Protein AF-A0A1R2B8B3-F1 (afdb_monomer)

Nearest PDB structures (foldseek):
  6z1p-assembly1_BD  TM=8.793E-01  e=4.538E-07  Tetrahymena thermophila SB210
  7pub-assembly1_Cp  TM=8.153E-01  e=3.264E-01  Trypanosoma brucei brucei
  7aor-assembly1_w  TM=7.313E-01  e=3.664E-01  Trypanosoma cruzi strain CL Brener
  3k1r-assembly1_B  TM=6.930E-01  e=3.711E+00  Homo sapiens
  5f3x-assembly2_D  TM=6.582E-01  e=8.344E+00  Mus musculus

InterPro domains:
  IPR019083 Small ribosomal subunit protein mS41, SAM domain [PF09597] (42-98)
  IPR019083 Small ribosomal subunit protein mS41, SAM domain [SM01238] (43-98)
  IPR039603 Small ribosomal subunit protein mS41 [PTHR28235] (20-105)

Radius of gyration: 16.4 Å; Cα contacts (8 Å, |Δi|>4): 116; chains: 1; bounding box: 56×43×30 Å

Secondary structure (DSSP, 8-state):
-----------PPPSSPPP-GGGSPPPSS--GGGPPPPTT--HHHHHHHH-SS-GGGGGG-S-HHHHHH--HHHHHHTT--HHHHHHHHHHHHHHHTTSS-HHHHHH---PPPTTTT-

Organism: NCBI:txid5963

Mean predicted aligned error: 6.58 Å

Solvent-accessible surface area (backbone atoms only — not comparable to full-atom values): 7238 Å² total; per-residue (Å²): 133,86,79,76,70,75,78,70,80,78,73,78,72,65,66,24,67,64,79,71,63,87,87,46,82,53,48,94,72,48,55,42,91,74,62,71,66,62,88,92,57,44,28,47,59,50,28,41,51,47,31,37,71,34,42,88,54,20,89,81,44,95,39,42,50,55,62,68,70,53,49,79,63,57,44,45,75,72,67,49,56,74,69,46,51,55,49,54,57,50,51,48,50,29,39,19,59,14,44,41,54,69,74,59,41,66,71,46,74,75,68,74,51,75,74,76,84,110

Structure (mmCIF, N/CA/C/O backbone):
data_AF-A0A1R2B8B3-F1
#
_entry.id   AF-A0A1R2B8B3-F1
#
loop_
_atom_site.group_PDB
_atom_site.id
_atom_site.type_symbol
_atom_site.label_atom_id
_atom_site.label_alt_id
_atom_site.label_comp_id
_atom_site.label_asym_id
_atom_site.label_entity_id
_atom_site.label_seq_id
_atom_site.pdbx_PDB_ins_code
_atom_site.Cartn_x
_atom_site.Cartn_y
_atom_site.Cartn_z
_atom_site.occupanc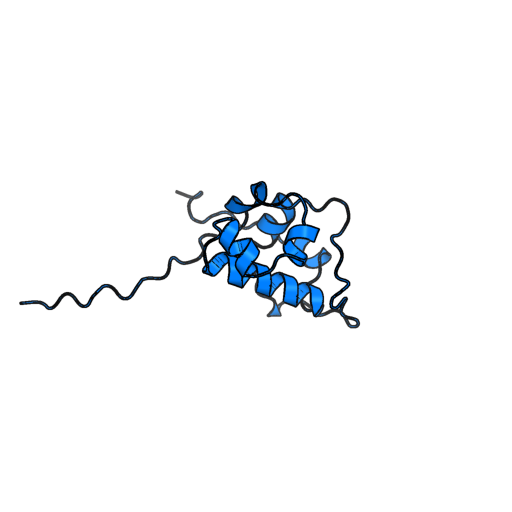y
_atom_site.B_iso_or_equiv
_atom_site.auth_seq_id
_atom_site.auth_comp_id
_atom_site.auth_asym_id
_atom_site.auth_atom_id
_atom_site.pdbx_PDB_model_num
ATOM 1 N N . MET A 1 1 ? -41.916 22.661 -14.189 1.00 47.53 1 MET A N 1
ATOM 2 C CA . MET A 1 1 ? -41.021 22.408 -13.037 1.00 47.53 1 MET A CA 1
ATOM 3 C C . MET A 1 1 ? -40.001 21.359 -13.448 1.00 47.53 1 MET A C 1
ATOM 5 O O . MET A 1 1 ? -40.367 20.203 -13.599 1.00 47.53 1 MET A O 1
ATOM 9 N N . LEU A 1 2 ? -38.753 21.749 -13.714 1.00 48.34 2 LEU A N 1
ATOM 10 C CA . LEU A 1 2 ? -37.688 20.792 -14.023 1.00 48.34 2 LEU A CA 1
ATOM 11 C C . LEU A 1 2 ? -37.278 20.097 -12.721 1.00 48.34 2 LEU A C 1
ATOM 13 O O . LEU A 1 2 ? -36.658 20.710 -11.853 1.00 48.34 2 LEU A O 1
ATOM 17 N N . SER A 1 3 ? -37.657 18.829 -12.576 1.00 52.47 3 SER A N 1
ATOM 18 C CA . SER A 1 3 ? -37.175 17.955 -11.514 1.00 52.47 3 SER A CA 1
ATOM 19 C C . SER A 1 3 ? -35.649 17.884 -11.593 1.00 52.47 3 SER A C 1
ATOM 21 O O . SER A 1 3 ? -35.091 17.243 -12.487 1.00 52.47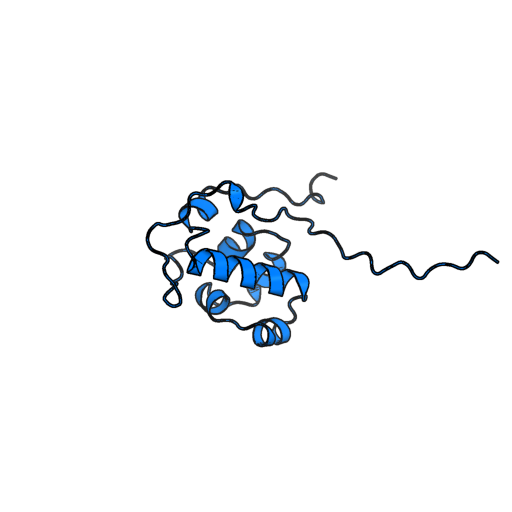 3 SER A O 1
ATOM 23 N N . ARG A 1 4 ? -34.958 18.561 -10.670 1.00 59.88 4 ARG A N 1
ATOM 24 C CA . ARG A 1 4 ? -33.524 18.365 -10.453 1.00 59.88 4 ARG A CA 1
ATOM 25 C C . ARG A 1 4 ? -33.356 16.939 -9.939 1.00 59.88 4 ARG A C 1
ATOM 27 O O . ARG A 1 4 ? -33.517 16.694 -8.747 1.00 59.88 4 ARG A O 1
ATOM 34 N N . PHE A 1 5 ? -33.090 15.990 -10.837 1.00 61.31 5 PHE A N 1
ATOM 35 C CA . PHE A 1 5 ? -32.596 14.676 -10.440 1.00 61.31 5 PHE A CA 1
ATOM 36 C C . PHE A 1 5 ? -31.447 14.913 -9.451 1.00 61.31 5 PHE A C 1
ATOM 38 O O . PHE A 1 5 ? -30.556 15.706 -9.778 1.00 61.31 5 PHE A O 1
ATOM 45 N N . PRO A 1 6 ? -31.465 14.315 -8.243 1.00 60.47 6 PRO A N 1
ATOM 46 C CA . PRO A 1 6 ? -30.379 14.509 -7.297 1.00 60.47 6 PRO A CA 1
ATOM 47 C C . PRO A 1 6 ? -29.104 14.109 -8.027 1.00 60.47 6 PRO A C 1
ATOM 49 O O . PRO A 1 6 ? -29.043 13.002 -8.569 1.00 60.47 6 PRO A O 1
ATOM 52 N N . LEU A 1 7 ? -28.143 15.037 -8.120 1.00 59.56 7 LEU A N 1
ATOM 53 C CA . LEU A 1 7 ? -26.831 14.802 -8.715 1.00 59.56 7 LEU A CA 1
ATOM 54 C C . LEU A 1 7 ? -26.325 13.477 -8.148 1.00 59.56 7 LEU A C 1
ATOM 56 O O . LEU A 1 7 ? -25.946 13.407 -6.980 1.00 59.56 7 LEU A O 1
ATOM 60 N N . ARG A 1 8 ? -26.421 12.402 -8.943 1.00 54.62 8 ARG A N 1
ATOM 61 C CA . ARG A 1 8 ? -25.967 11.067 -8.553 1.00 54.62 8 ARG A CA 1
ATOM 62 C C . ARG A 1 8 ? -24.543 11.255 -8.071 1.00 54.62 8 ARG A C 1
ATOM 64 O O . ARG A 1 8 ? -23.729 11.619 -8.909 1.00 54.62 8 ARG A O 1
ATOM 71 N N . PHE A 1 9 ? -24.290 11.057 -6.771 1.00 61.53 9 PHE A N 1
ATOM 72 C CA . PHE A 1 9 ? -22.995 11.227 -6.099 1.00 61.53 9 PHE A CA 1
ATOM 73 C C . PHE A 1 9 ? -21.835 11.032 -7.080 1.00 61.53 9 PHE A C 1
ATOM 75 O O . PHE A 1 9 ? -21.424 9.896 -7.352 1.00 61.53 9 PHE A O 1
ATOM 82 N N . ILE A 1 10 ? -21.356 12.132 -7.668 1.00 67.50 10 ILE A N 1
ATOM 83 C CA . ILE A 1 10 ? -20.251 12.089 -8.616 1.00 67.50 10 ILE A CA 1
ATOM 84 C C . ILE A 1 10 ? -19.055 11.734 -7.751 1.00 67.50 10 ILE A C 1
ATOM 86 O O . ILE A 1 10 ? -18.592 12.535 -6.952 1.00 67.50 10 ILE A O 1
ATOM 90 N N . ARG A 1 11 ? -18.624 10.474 -7.812 1.00 65.50 11 ARG A N 1
ATOM 91 C CA . ARG A 1 11 ? -17.480 10.023 -7.024 1.00 65.50 11 ARG A CA 1
ATOM 92 C C . ARG A 1 11 ? -16.239 10.707 -7.574 1.00 65.50 11 ARG A C 1
ATOM 94 O O . ARG A 1 11 ? -15.832 10.368 -8.689 1.00 65.50 11 ARG A O 1
ATOM 101 N N . ASP A 1 12 ? -15.621 11.565 -6.770 1.00 72.94 12 ASP A N 1
ATOM 102 C CA . ASP A 1 12 ? -14.387 12.269 -7.121 1.00 72.94 12 ASP A CA 1
ATOM 103 C C . ASP A 1 12 ? -13.376 11.308 -7.718 1.00 72.94 12 ASP A C 1
ATOM 105 O O . ASP A 1 12 ? -13.020 10.292 -7.110 1.00 72.94 12 ASP A O 1
ATOM 109 N N . LYS A 1 13 ? -12.991 11.563 -8.970 1.00 80.81 13 LYS A N 1
ATOM 110 C CA . LYS A 1 13 ? -11.975 10.766 -9.654 1.00 80.81 13 LYS A CA 1
ATOM 111 C C . LYS A 1 13 ? -10.653 10.942 -8.907 1.00 80.81 13 LYS A C 1
ATOM 113 O O . LYS A 1 13 ? -10.422 11.980 -8.306 1.00 80.81 13 LYS A O 1
ATOM 1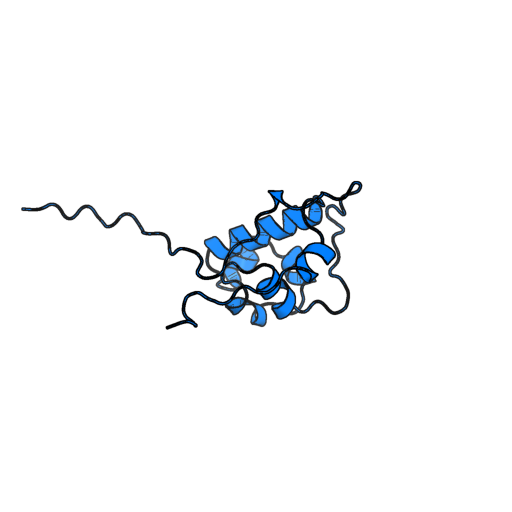18 N N . PHE A 1 14 ? -9.806 9.914 -8.961 1.00 86.06 14 PHE A N 1
ATOM 119 C CA . PHE A 1 14 ? -8.451 10.081 -8.444 1.00 86.06 14 PHE A CA 1
ATOM 120 C C . PHE A 1 14 ? -7.743 11.140 -9.286 1.00 86.06 14 PHE A C 1
ATOM 122 O O . PHE A 1 14 ? -7.863 11.089 -10.519 1.00 86.06 14 PHE A O 1
ATOM 129 N N . LYS A 1 15 ? -7.058 12.073 -8.630 1.00 86.75 15 LYS A N 1
ATOM 130 C CA . LYS A 1 15 ? -6.259 13.099 -9.304 1.00 86.75 15 LYS A CA 1
ATOM 131 C C . LYS A 1 15 ? -4.988 12.462 -9.850 1.00 86.75 15 LYS A C 1
ATOM 133 O O . LYS A 1 15 ? -4.676 12.605 -11.032 1.00 86.75 15 LYS A O 1
ATOM 138 N N . GLU A 1 16 ? -4.336 11.657 -9.019 1.00 87.50 16 GLU A N 1
ATOM 139 C CA . GLU A 1 16 ? -3.179 10.851 -9.377 1.00 87.50 16 GLU A CA 1
ATOM 140 C C . GLU A 1 16 ? -3.578 9.573 -10.136 1.00 87.50 16 GLU A C 1
ATOM 142 O O . GLU A 1 16 ? -4.602 8.929 -9.848 1.00 87.50 16 GLU A O 1
ATOM 147 N N . PRO A 1 17 ? -2.755 9.120 -11.098 1.00 88.06 17 PRO A N 1
ATOM 148 C CA . PRO A 1 17 ? -3.019 7.871 -11.785 1.00 88.06 17 PRO A CA 1
ATOM 149 C C . PRO A 1 17 ? -2.830 6.673 -10.855 1.00 88.06 17 PRO A C 1
ATOM 151 O O . PRO A 1 17 ? -1.892 6.582 -10.060 1.00 88.06 17 PRO A O 1
ATOM 154 N N . ARG A 1 18 ? -3.705 5.684 -11.031 1.00 89.38 18 ARG A N 1
ATOM 155 C CA . ARG A 1 18 ? -3.594 4.380 -10.374 1.00 89.38 18 ARG A CA 1
ATOM 156 C C . ARG A 1 18 ? -2.657 3.452 -11.131 1.00 89.38 18 ARG A C 1
ATOM 158 O O . ARG A 1 18 ? -2.567 3.513 -12.357 1.00 89.38 18 ARG A O 1
ATOM 165 N N . ILE A 1 19 ? -2.093 2.501 -10.399 1.00 89.12 19 ILE A N 1
ATOM 166 C CA . ILE A 1 19 ? -1.377 1.367 -10.969 1.00 89.12 19 ILE A CA 1
ATOM 167 C C . ILE A 1 19 ? -2.320 0.542 -11.853 1.00 89.12 19 ILE A C 1
ATOM 169 O O . ILE A 1 19 ? -3.444 0.202 -11.460 1.00 89.12 19 ILE A O 1
ATOM 173 N N . ARG A 1 20 ? -1.828 0.201 -13.046 1.00 85.75 20 ARG A N 1
ATOM 174 C CA . ARG A 1 20 ? -2.427 -0.778 -13.955 1.00 85.75 20 ARG A CA 1
ATOM 175 C C . ARG A 1 20 ? -1.548 -2.021 -13.939 1.00 85.75 20 ARG A C 1
ATOM 177 O O . ARG A 1 20 ? -0.456 -2.004 -14.489 1.00 85.75 20 ARG A O 1
ATOM 184 N N . THR A 1 21 ? -2.013 -3.082 -13.290 1.00 82.88 21 THR A N 1
ATOM 185 C CA . THR A 1 21 ? -1.191 -4.276 -13.040 1.00 82.88 21 THR A CA 1
ATOM 186 C C . THR A 1 21 ? -0.992 -5.183 -14.248 1.00 82.88 21 THR A C 1
ATOM 188 O O . THR A 1 21 ? -0.129 -6.044 -14.207 1.00 82.88 21 THR A O 1
ATOM 191 N N . PHE A 1 22 ? -1.749 -4.986 -15.329 1.00 78.94 22 PHE A N 1
ATOM 192 C CA . PHE A 1 22 ? -1.674 -5.826 -16.530 1.00 78.94 22 PHE A CA 1
ATOM 193 C C . PHE A 1 22 ? -0.290 -5.825 -17.204 1.00 78.94 22 PHE A C 1
ATOM 195 O O . PHE A 1 22 ? 0.065 -6.781 -17.877 1.00 78.94 22 PHE A O 1
ATOM 202 N N . LEU A 1 23 ? 0.493 -4.760 -17.020 1.00 77.00 23 LEU A N 1
ATOM 203 C CA . LEU A 1 23 ? 1.808 -4.597 -17.646 1.00 77.00 23 LEU A CA 1
ATOM 204 C C . LEU A 1 23 ? 2.938 -5.338 -16.915 1.00 77.00 23 LEU A C 1
ATOM 206 O O . LEU A 1 23 ? 4.088 -5.263 -17.337 1.00 77.00 23 LEU A O 1
ATOM 210 N N . TYR A 1 24 ? 2.637 -5.998 -15.799 1.00 83.25 24 TYR A N 1
ATOM 211 C CA . TYR A 1 24 ? 3.639 -6.564 -14.910 1.00 83.25 24 TYR A CA 1
ATOM 212 C C . TYR A 1 24 ? 3.617 -8.088 -14.936 1.00 83.25 24 TYR A C 1
ATOM 214 O O . TYR A 1 24 ? 2.565 -8.708 -14.785 1.00 83.25 24 TYR A O 1
ATOM 222 N N . THR A 1 25 ? 4.799 -8.687 -15.080 1.00 87.25 25 THR A N 1
ATOM 223 C CA . THR A 1 25 ? 4.982 -10.135 -14.966 1.00 87.25 25 THR A CA 1
ATOM 224 C C . THR A 1 25 ? 4.895 -10.560 -13.498 1.00 87.25 25 THR A C 1
ATOM 226 O O . THR A 1 25 ? 5.717 -10.111 -12.695 1.00 87.25 25 THR A O 1
ATOM 229 N N . PRO A 1 26 ? 3.938 -11.417 -13.114 1.00 89.00 26 PRO A N 1
ATOM 230 C CA . PRO A 1 26 ? 3.814 -11.855 -11.732 1.00 89.00 26 PRO A CA 1
ATOM 231 C C . PRO A 1 26 ? 5.025 -12.691 -11.294 1.00 89.00 26 PRO A C 1
ATOM 233 O O . PRO A 1 26 ? 5.675 -13.352 -12.106 1.00 89.00 26 PRO A O 1
ATOM 236 N N . LEU A 1 27 ? 5.315 -12.697 -9.993 1.00 89.56 27 LEU A N 1
ATOM 237 C CA . LEU A 1 27 ? 6.289 -13.611 -9.404 1.00 89.56 27 LEU A CA 1
ATOM 238 C C . LEU A 1 27 ? 5.808 -15.050 -9.523 1.00 89.56 27 LEU A C 1
ATOM 240 O O . LEU A 1 27 ? 4.651 -15.360 -9.249 1.00 89.56 27 LEU A O 1
ATOM 244 N N . SER A 1 28 ? 6.747 -15.944 -9.826 1.00 89.25 28 SER A N 1
ATOM 245 C CA . SER A 1 28 ? 6.498 -17.386 -9.804 1.00 89.25 28 SER A CA 1
ATOM 246 C C . SER A 1 28 ? 6.145 -17.889 -8.398 1.00 89.25 28 SER A C 1
ATOM 248 O O . SER A 1 28 ? 5.281 -18.750 -8.254 1.00 89.25 28 SER A O 1
ATOM 250 N N . LYS A 1 29 ? 6.781 -17.336 -7.354 1.00 90.38 29 LYS A N 1
ATOM 251 C CA . LYS A 1 29 ? 6.517 -17.674 -5.950 1.00 90.38 29 LYS A CA 1
ATOM 252 C C . LYS A 1 29 ? 6.005 -16.436 -5.211 1.00 90.38 29 LYS A C 1
ATOM 254 O O . LYS A 1 29 ? 6.797 -15.526 -4.959 1.00 90.38 29 LYS A O 1
ATOM 259 N N . PRO A 1 30 ? 4.703 -16.365 -4.890 1.00 91.88 30 PRO A N 1
ATOM 260 C CA . PRO A 1 30 ? 4.150 -15.218 -4.190 1.00 91.88 30 PRO A CA 1
ATOM 261 C C . PRO A 1 30 ? 4.580 -15.209 -2.712 1.00 91.88 30 PRO A C 1
ATOM 263 O O . PRO A 1 30 ? 4.672 -16.274 -2.099 1.00 91.88 30 PRO A O 1
ATOM 266 N N . PRO A 1 31 ? 4.807 -14.028 -2.109 1.00 91.50 31 PRO A N 1
ATOM 267 C CA . PRO A 1 31 ? 5.218 -13.917 -0.705 1.00 91.50 31 PRO A CA 1
ATOM 268 C C . PRO A 1 31 ? 4.110 -14.296 0.296 1.00 91.50 31 PRO A C 1
ATOM 270 O O . PRO A 1 31 ? 4.400 -14.658 1.437 1.00 91.50 31 PRO A O 1
ATOM 273 N N . GLY A 1 32 ? 2.837 -14.237 -0.107 1.00 92.75 32 GLY A N 1
ATOM 274 C CA . GLY A 1 32 ? 1.703 -14.591 0.745 1.00 92.75 32 GLY A CA 1
ATOM 275 C C . GLY A 1 32 ? 1.533 -13.633 1.926 1.00 92.75 32 GLY A C 1
ATOM 276 O O . GLY A 1 32 ? 1.760 -12.431 1.799 1.00 92.75 32 GLY A O 1
ATOM 277 N N . LEU A 1 33 ? 1.117 -14.156 3.085 1.00 91.00 33 LEU A N 1
ATOM 278 C CA . LEU A 1 33 ? 0.951 -13.350 4.304 1.00 91.00 33 LEU A CA 1
ATOM 279 C C . LEU A 1 33 ? 2.282 -12.850 4.883 1.00 91.00 33 LEU A C 1
ATOM 281 O O . LEU A 1 33 ? 2.287 -11.837 5.570 1.00 91.00 33 LEU A O 1
ATOM 285 N N . ASN A 1 34 ? 3.403 -13.496 4.549 1.00 90.44 34 ASN A N 1
ATOM 286 C CA . ASN A 1 34 ? 4.742 -13.142 5.031 1.00 90.44 34 ASN A CA 1
ATOM 287 C C . ASN A 1 34 ? 5.372 -11.978 4.244 1.00 90.44 34 ASN A C 1
ATOM 289 O O . ASN A 1 34 ? 6.596 -11.874 4.151 1.00 90.44 34 ASN A O 1
ATOM 293 N N . LEU A 1 35 ? 4.549 -11.117 3.638 1.00 91.31 35 LEU A N 1
ATOM 294 C CA . LEU A 1 35 ? 5.012 -9.931 2.929 1.00 91.31 35 LEU A CA 1
ATOM 295 C C . LEU A 1 35 ? 5.700 -8.981 3.917 1.00 91.31 35 LEU A C 1
ATOM 297 O O . LEU A 1 35 ? 5.056 -8.440 4.815 1.00 91.31 35 LEU A O 1
ATOM 301 N N . LYS A 1 36 ? 6.999 -8.761 3.710 1.00 93.19 36 LYS A N 1
ATOM 302 C CA . LYS A 1 36 ? 7.800 -7.797 4.466 1.00 93.19 36 LYS A CA 1
ATOM 303 C C . LYS A 1 36 ? 8.042 -6.540 3.642 1.00 93.19 36 LYS A C 1
ATOM 305 O O . LYS A 1 36 ? 8.234 -6.616 2.426 1.00 93.19 36 LYS A O 1
ATOM 310 N N . ALA A 1 37 ? 8.053 -5.391 4.307 1.00 91.00 37 ALA A N 1
ATOM 311 C CA . ALA A 1 37 ? 8.561 -4.162 3.712 1.00 91.00 37 ALA A CA 1
ATOM 312 C C . ALA A 1 37 ? 10.060 -4.303 3.386 1.00 91.00 37 ALA A C 1
ATOM 314 O O . ALA A 1 37 ? 10.825 -4.846 4.180 1.00 91.00 37 ALA A O 1
ATOM 315 N N . GLN A 1 38 ? 10.472 -3.827 2.209 1.00 88.88 38 GLN A N 1
ATOM 316 C CA . GLN A 1 38 ? 11.887 -3.716 1.852 1.00 88.88 38 GLN A CA 1
ATOM 317 C C . GLN A 1 38 ? 12.560 -2.593 2.659 1.00 88.88 38 GLN A C 1
ATOM 319 O O . GLN A 1 38 ? 11.934 -1.575 2.965 1.00 88.88 38 GLN A O 1
ATOM 324 N N . GLU A 1 39 ? 13.848 -2.755 2.959 1.00 87.50 39 GLU A N 1
ATOM 325 C CA . GLU A 1 39 ? 14.651 -1.731 3.636 1.00 87.50 39 GLU A CA 1
ATOM 326 C C . GLU A 1 39 ? 14.698 -0.429 2.815 1.00 87.50 39 GLU A C 1
ATOM 328 O O . GLU A 1 39 ? 14.752 -0.444 1.585 1.00 87.50 39 GLU A O 1
ATOM 333 N N . GLY A 1 40 ? 14.613 0.720 3.494 1.00 88.25 40 GLY A N 1
ATOM 334 C CA . GLY A 1 40 ? 14.608 2.045 2.858 1.00 88.25 40 GLY A CA 1
ATOM 335 C C . GLY A 1 40 ? 13.258 2.504 2.286 1.00 88.25 40 GLY A C 1
ATOM 336 O O . GLY A 1 40 ? 13.156 3.624 1.778 1.00 88.25 40 GLY A O 1
ATOM 337 N N . TRP A 1 41 ? 12.198 1.694 2.379 1.00 92.94 41 TRP A N 1
ATOM 338 C CA . TRP A 1 41 ? 10.850 2.134 2.016 1.00 92.94 41 TRP A CA 1
ATOM 339 C C . TRP A 1 41 ? 10.174 2.868 3.173 1.00 92.94 41 TRP A C 1
ATOM 341 O O . TRP A 1 41 ? 9.760 2.263 4.159 1.00 92.94 41 TRP A O 1
ATOM 351 N N . THR A 1 42 ? 10.002 4.180 3.017 1.00 95.38 42 THR A N 1
ATOM 352 C CA . THR A 1 42 ? 9.171 4.990 3.916 1.00 95.38 42 THR A CA 1
ATOM 353 C C . THR A 1 42 ? 7.694 4.930 3.500 1.00 95.38 42 THR A C 1
ATOM 355 O O . THR A 1 42 ? 7.401 4.745 2.310 1.00 95.38 42 THR A O 1
ATOM 358 N N . PRO A 1 43 ? 6.737 5.128 4.431 1.00 95.62 43 PRO A N 1
ATOM 359 C CA . PRO A 1 43 ? 5.309 5.236 4.109 1.00 95.62 43 PRO A CA 1
ATOM 360 C C . PRO A 1 43 ? 5.028 6.242 2.991 1.00 95.62 43 PRO A C 1
ATOM 362 O O . PRO A 1 43 ? 4.264 5.960 2.067 1.00 95.62 43 PRO A O 1
ATOM 365 N N . GLN A 1 44 ? 5.719 7.383 3.030 1.00 94.25 44 GLN A N 1
ATOM 366 C CA . GLN A 1 44 ? 5.611 8.433 2.025 1.00 94.25 44 GLN A CA 1
ATOM 367 C C . GLN A 1 44 ? 6.074 7.955 0.648 1.00 94.25 44 GLN A C 1
ATOM 369 O O . GLN A 1 44 ? 5.326 8.082 -0.322 1.00 94.25 44 GLN A O 1
ATOM 374 N N . LYS A 1 45 ? 7.255 7.325 0.555 1.00 93.19 45 LYS A N 1
ATOM 375 C CA . LYS A 1 45 ? 7.756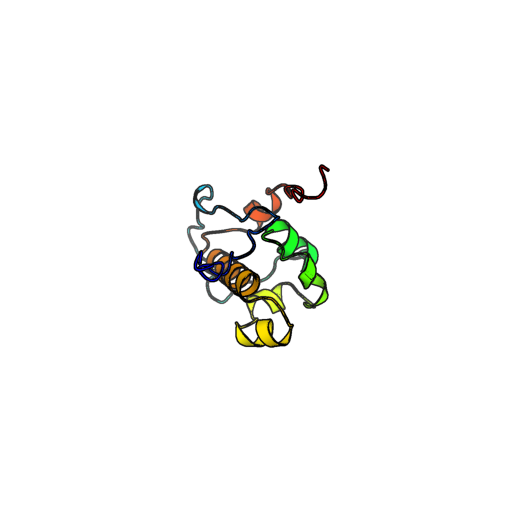 6.761 -0.708 1.00 93.19 45 LYS A CA 1
ATOM 376 C C . LYS A 1 45 ? 6.792 5.709 -1.259 1.00 93.19 45 LYS A C 1
ATOM 378 O O . LYS A 1 45 ? 6.453 5.744 -2.441 1.00 93.19 45 LYS A O 1
ATOM 383 N N . TYR A 1 46 ? 6.314 4.802 -0.409 1.00 94.38 46 TYR A N 1
ATOM 384 C CA . TYR A 1 46 ? 5.401 3.727 -0.796 1.00 94.38 46 TYR A CA 1
ATOM 385 C C . TYR A 1 46 ? 4.076 4.255 -1.362 1.00 94.38 46 TYR A C 1
ATOM 387 O O . TYR A 1 46 ? 3.693 3.918 -2.486 1.00 94.38 46 TYR A O 1
ATOM 395 N N . LEU A 1 47 ? 3.394 5.124 -0.612 1.00 93.38 47 LEU A N 1
ATOM 396 C CA . LEU A 1 47 ? 2.090 5.658 -1.001 1.00 93.38 47 LEU A CA 1
ATOM 397 C C . LEU A 1 47 ? 2.193 6.586 -2.216 1.00 93.38 47 LEU A C 1
ATOM 399 O O . LEU A 1 47 ? 1.309 6.553 -3.072 1.00 93.38 47 LEU A O 1
ATOM 403 N N . LYS A 1 48 ? 3.299 7.323 -2.360 1.00 92.25 48 LYS A N 1
ATOM 404 C CA . LYS A 1 48 ? 3.601 8.100 -3.569 1.00 92.25 48 LYS A CA 1
ATOM 405 C C . LYS A 1 48 ? 3.784 7.210 -4.796 1.00 92.25 48 LYS A C 1
ATOM 407 O O . LYS A 1 4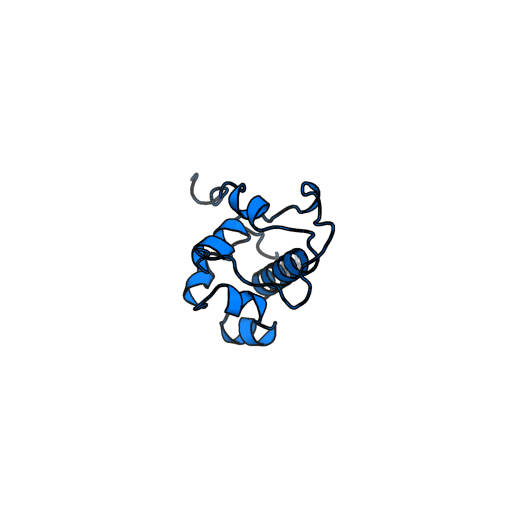8 ? 3.179 7.441 -5.841 1.00 92.25 48 LYS A O 1
ATOM 412 N N . LYS A 1 49 ? 4.581 6.142 -4.679 1.00 92.31 49 LYS A N 1
ATOM 413 C CA . LYS A 1 49 ? 4.812 5.193 -5.782 1.00 92.31 49 LYS A CA 1
ATOM 414 C C . LYS A 1 49 ? 3.550 4.433 -6.171 1.00 92.31 49 LYS A C 1
ATOM 416 O O . LYS A 1 49 ? 3.422 4.031 -7.324 1.00 92.31 49 LYS A O 1
ATOM 421 N N . ILE A 1 50 ? 2.593 4.256 -5.268 1.00 93.31 50 ILE A N 1
ATOM 422 C CA . ILE A 1 50 ? 1.299 3.630 -5.573 1.00 93.31 50 ILE A CA 1
ATOM 423 C C . ILE A 1 50 ? 0.291 4.617 -6.168 1.00 93.31 50 ILE A C 1
ATOM 425 O O . ILE A 1 50 ? -0.509 4.232 -7.036 1.00 93.31 50 ILE A O 1
ATOM 429 N N . GLY A 1 51 ? 0.393 5.893 -5.808 1.00 91.94 51 GLY A N 1
ATOM 430 C CA . GLY A 1 51 ? -0.458 6.978 -6.288 1.00 91.94 51 GLY A CA 1
ATOM 431 C C . GLY A 1 51 ? -1.904 6.833 -5.818 1.00 91.94 51 GLY A C 1
ATOM 432 O O . GLY A 1 51 ? -2.187 6.193 -4.811 1.00 91.94 51 GLY A O 1
ATOM 433 N N . GLY A 1 52 ? -2.857 7.364 -6.584 1.00 90.12 52 GLY A N 1
ATOM 434 C CA . GLY A 1 52 ? -4.272 7.303 -6.210 1.00 90.12 52 GLY A CA 1
ATOM 435 C C . GLY A 1 52 ? -4.599 8.153 -4.980 1.00 90.12 52 GLY A C 1
ATOM 436 O O . GLY A 1 52 ? -5.449 7.756 -4.180 1.00 90.12 52 GLY A O 1
ATOM 437 N N . ASP A 1 53 ? -3.927 9.297 -4.848 1.00 91.12 53 ASP A N 1
ATOM 438 C CA . ASP A 1 53 ? -4.149 10.317 -3.822 1.00 91.12 53 ASP A CA 1
ATOM 439 C C . ASP A 1 53 ? -3.925 9.764 -2.408 1.00 91.12 53 ASP A C 1
ATOM 441 O O . ASP A 1 53 ? -4.637 10.100 -1.461 1.00 91.12 53 ASP A O 1
ATOM 445 N N . THR A 1 54 ? -2.983 8.825 -2.271 1.00 92.44 54 THR A N 1
ATOM 446 C CA . THR A 1 54 ? -2.657 8.219 -0.975 1.00 92.44 54 THR A CA 1
ATOM 447 C C . THR A 1 54 ? -1.478 8.880 -0.273 1.00 92.44 54 THR A C 1
ATOM 449 O O . THR A 1 54 ? -1.334 8.689 0.931 1.00 92.44 54 THR A O 1
ATOM 452 N N . GLU A 1 55 ? -0.662 9.663 -0.988 1.00 92.31 55 GLU A N 1
ATOM 453 C CA . GLU A 1 55 ? 0.507 10.366 -0.429 1.00 92.31 55 GLU A CA 1
ATOM 454 C C . GLU A 1 55 ? 0.121 11.296 0.735 1.00 92.31 55 GLU A C 1
ATOM 456 O O . GLU A 1 55 ? 0.817 11.328 1.743 1.00 92.31 55 GLU A O 1
ATOM 461 N N . GLU A 1 56 ? -1.048 11.940 0.665 1.00 91.75 56 GLU A N 1
ATOM 462 C CA . GLU A 1 56 ? -1.569 12.869 1.691 1.00 91.75 56 GLU A CA 1
ATOM 463 C C . GLU A 1 56 ? -1.815 12.212 3.056 1.00 91.75 56 GLU A C 1
ATOM 465 O O . GLU A 1 56 ? -1.963 12.887 4.069 1.00 91.75 56 GLU A O 1
ATOM 470 N N . PHE A 1 57 ? -1.893 10.882 3.094 1.00 94.31 57 PHE A N 1
ATOM 471 C CA . PHE A 1 57 ? -2.144 10.129 4.318 1.00 94.31 57 PHE A CA 1
ATOM 472 C C . PHE A 1 57 ? -0.889 9.440 4.852 1.00 94.31 57 PHE A C 1
ATOM 474 O O . PHE A 1 57 ? -0.998 8.674 5.807 1.00 94.31 57 PHE A O 1
ATOM 481 N N . ALA A 1 58 ? 0.281 9.684 4.253 1.00 94.00 58 ALA A N 1
ATOM 482 C CA . ALA A 1 58 ? 1.525 9.026 4.635 1.00 94.00 58 ALA A CA 1
ATOM 483 C C . ALA A 1 58 ? 1.944 9.312 6.078 1.00 94.00 58 ALA A C 1
ATOM 485 O O . ALA A 1 58 ? 2.387 8.395 6.760 1.00 94.00 58 ALA A O 1
ATOM 486 N N . GLU A 1 59 ? 1.718 10.532 6.562 1.00 95.38 59 GLU A N 1
ATOM 487 C CA . GLU A 1 59 ? 2.040 10.956 7.933 1.00 95.38 59 GLU A CA 1
ATOM 488 C C . GLU A 1 59 ? 1.253 10.191 9.009 1.00 95.38 59 GLU A C 1
ATOM 490 O O . GLU A 1 59 ? 1.608 10.208 10.181 1.00 95.38 59 GLU A O 1
ATOM 495 N N . LYS A 1 60 ? 0.179 9.489 8.624 1.00 94.81 60 LYS A N 1
ATOM 496 C CA . LYS A 1 60 ? -0.657 8.701 9.542 1.00 94.81 60 LYS A CA 1
ATOM 497 C C . LYS A 1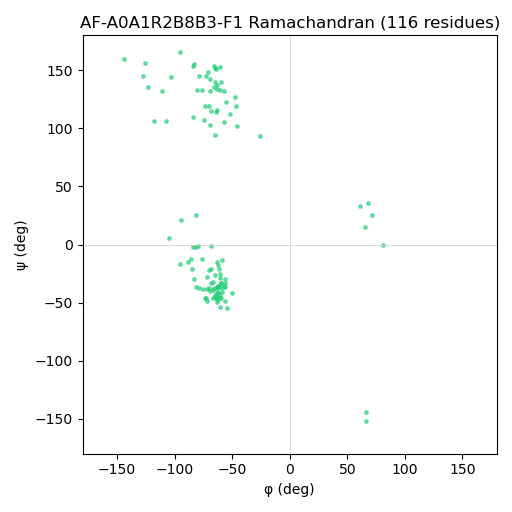 60 ? -0.111 7.299 9.802 1.00 94.81 60 LYS A C 1
ATOM 499 O O . LYS A 1 60 ? -0.764 6.520 10.502 1.00 94.81 60 LYS A O 1
ATOM 504 N N . PHE A 1 61 ? 0.998 6.933 9.171 1.00 95.62 61 PHE A N 1
ATOM 505 C CA . PHE A 1 61 ? 1.622 5.623 9.290 1.00 95.62 61 PHE A CA 1
ATOM 506 C C . PHE A 1 61 ? 3.059 5.783 9.758 1.00 95.62 61 PHE A C 1
ATOM 508 O O . PHE A 1 61 ? 3.798 6.607 9.227 1.00 95.62 61 PHE A O 1
ATOM 515 N N . GLU A 1 62 ? 3.460 4.953 10.711 1.00 93.88 62 GLU A N 1
ATOM 516 C CA . GLU A 1 62 ? 4.825 4.946 11.239 1.00 93.88 62 GLU A CA 1
ATOM 517 C C . GLU A 1 62 ? 5.758 4.155 10.319 1.00 93.88 62 GLU A C 1
ATOM 519 O O . GLU A 1 62 ? 6.910 4.524 10.095 1.00 93.88 62 GLU A O 1
ATOM 524 N N . SER A 1 63 ? 5.254 3.065 9.735 1.00 96.19 63 SER A N 1
ATOM 525 C CA . SER A 1 63 ? 6.035 2.186 8.867 1.00 96.19 63 SER A CA 1
ATOM 526 C C . SER A 1 63 ? 5.209 1.624 7.714 1.00 96.19 63 SER A C 1
ATOM 528 O O . SER A 1 63 ? 3.981 1.567 7.750 1.00 96.19 63 SER A O 1
ATOM 530 N N . VAL A 1 64 ? 5.892 1.178 6.658 1.00 95.38 64 VAL A N 1
ATOM 531 C CA . VAL A 1 64 ? 5.229 0.503 5.530 1.00 95.38 64 VAL A CA 1
ATOM 532 C C . VAL A 1 64 ? 4.644 -0.841 5.965 1.00 95.38 64 VAL A C 1
ATOM 534 O O . VAL A 1 64 ? 3.590 -1.239 5.476 1.00 95.38 64 VAL A O 1
ATOM 537 N N . GLN A 1 65 ? 5.284 -1.509 6.926 1.00 95.69 65 GLN A N 1
ATOM 538 C CA . GLN A 1 65 ? 4.780 -2.758 7.486 1.00 95.69 65 GLN A CA 1
ATOM 539 C C . GLN A 1 65 ? 3.420 -2.553 8.164 1.00 95.69 65 GLN A C 1
ATOM 541 O O . GLN A 1 65 ? 2.491 -3.321 7.924 1.00 95.69 65 GLN A O 1
ATOM 546 N N . GLU A 1 66 ? 3.253 -1.444 8.890 1.00 95.31 66 GLU A N 1
ATOM 547 C CA . GLU A 1 66 ? 1.967 -1.071 9.481 1.00 95.31 66 GLU A CA 1
ATOM 548 C C . GLU A 1 66 ? 0.857 -0.974 8.420 1.00 95.31 66 GLU A C 1
ATOM 550 O O . GLU A 1 66 ? -0.274 -1.390 8.663 1.00 95.31 66 GLU A O 1
ATOM 555 N N . ILE A 1 67 ? 1.163 -0.486 7.212 1.00 95.62 67 ILE A N 1
ATOM 556 C CA . ILE A 1 67 ? 0.200 -0.411 6.100 1.00 95.62 67 ILE A CA 1
ATOM 557 C C . ILE A 1 67 ? -0.209 -1.811 5.625 1.00 95.62 67 ILE A C 1
ATOM 559 O O . ILE A 1 67 ? -1.373 -2.026 5.277 1.00 95.62 67 ILE A O 1
ATOM 563 N N . PHE A 1 68 ? 0.730 -2.758 5.581 1.00 95.19 68 PHE A N 1
ATOM 564 C CA . PHE A 1 68 ? 0.469 -4.130 5.133 1.00 95.19 68 PHE A CA 1
ATOM 565 C C . PHE A 1 68 ? -0.394 -4.898 6.124 1.00 95.19 68 PHE A C 1
ATOM 567 O O . PHE A 1 68 ? -1.275 -5.662 5.714 1.00 95.19 68 PHE A O 1
ATOM 574 N N . ASP A 1 69 ? -0.165 -4.658 7.409 1.00 95.25 69 ASP A N 1
ATOM 575 C CA . ASP A 1 69 ? -0.863 -5.340 8.493 1.00 95.25 69 ASP A CA 1
ATOM 576 C C . ASP A 1 69 ? -2.202 -4.666 8.833 1.00 95.25 69 ASP A C 1
ATOM 578 O O . ASP A 1 69 ? -3.122 -5.323 9.328 1.00 95.25 69 ASP A O 1
ATOM 582 N N . SER A 1 70 ? -2.353 -3.388 8.466 1.00 95.56 70 SER A N 1
ATOM 583 C CA . SER A 1 70 ? -3.565 -2.600 8.679 1.00 95.56 70 SER A CA 1
ATOM 584 C C . SER A 1 70 ? -4.810 -3.226 8.053 1.00 95.56 70 SER A C 1
ATOM 586 O O . SER A 1 70 ? -4.885 -3.521 6.855 1.00 95.56 70 SER A O 1
ATOM 588 N N . LYS A 1 71 ? -5.877 -3.296 8.846 1.00 95.75 71 LYS A N 1
ATOM 589 C CA . LYS A 1 71 ? -7.202 -3.735 8.399 1.00 95.75 71 LYS A CA 1
ATOM 590 C C . LYS A 1 71 ? -8.090 -2.553 8.016 1.00 95.75 71 LYS A C 1
ATOM 592 O O . LYS A 1 71 ? -7.856 -1.388 8.336 1.00 95.75 71 LYS A O 1
ATOM 597 N N . ARG A 1 72 ? -9.195 -2.842 7.320 1.00 95.12 72 ARG A N 1
ATOM 598 C CA . ARG A 1 72 ? -10.115 -1.812 6.789 1.00 95.12 72 ARG A CA 1
ATOM 599 C C . ARG A 1 72 ? -10.671 -0.857 7.860 1.00 95.12 72 ARG A C 1
ATOM 601 O O . ARG A 1 72 ? -10.966 0.301 7.537 1.00 95.12 72 ARG A O 1
ATOM 608 N N . TRP A 1 73 ? -10.885 -1.346 9.082 1.00 95.81 73 TRP A N 1
ATOM 609 C CA . TRP A 1 73 ? -11.390 -0.557 10.212 1.00 95.81 73 TRP A CA 1
ATOM 610 C C . TRP A 1 73 ? -10.303 0.298 10.864 1.00 95.81 73 TRP A C 1
ATOM 612 O O . TRP A 1 73 ? -10.583 1.449 11.168 1.00 95.81 73 TRP A O 1
ATOM 622 N N . GLU A 1 74 ? -9.068 -0.188 10.979 1.00 96.62 74 GLU A N 1
ATOM 623 C CA . GLU A 1 74 ? -7.930 0.607 11.466 1.00 96.62 74 GLU A CA 1
ATOM 624 C C . GLU A 1 74 ? -7.686 1.800 10.542 1.00 96.62 74 GLU A C 1
ATOM 626 O O . GLU A 1 74 ? -7.670 2.950 10.977 1.00 96.62 74 GLU A O 1
ATOM 631 N N . LEU A 1 75 ? -7.687 1.557 9.227 1.00 96.44 75 LEU A N 1
ATOM 632 C CA . LEU A 1 75 ? -7.614 2.633 8.239 1.00 96.44 75 LEU A CA 1
ATOM 633 C C . LEU A 1 75 ? -8.805 3.608 8.337 1.00 96.44 75 LEU A C 1
ATOM 635 O O . LEU A 1 75 ? -8.684 4.777 7.970 1.00 96.44 75 LEU A O 1
ATOM 639 N N . LYS A 1 76 ? -9.984 3.136 8.788 1.00 96.31 76 LYS A N 1
ATOM 640 C CA . LYS A 1 76 ? -11.145 4.008 9.056 1.00 96.31 76 LYS A CA 1
ATOM 641 C C . LYS A 1 76 ? -10.853 4.927 10.237 1.00 96.31 76 LYS A C 1
ATOM 643 O O . LYS A 1 76 ? -11.154 6.109 10.134 1.00 96.31 76 LYS A O 1
ATOM 648 N N . GLY A 1 77 ? -10.301 4.375 11.320 1.00 96.69 77 GLY A N 1
ATOM 649 C CA . GLY A 1 77 ? -9.935 5.112 12.530 1.00 96.69 77 GLY A CA 1
ATOM 650 C C . GLY A 1 77 ? -8.926 6.219 12.240 1.00 96.69 77 GLY A C 1
ATOM 651 O O . GLY A 1 77 ? -9.095 7.335 12.709 1.00 96.69 77 GLY A O 1
ATOM 652 N N . LYS A 1 78 ? -7.978 5.965 11.328 1.00 94.88 78 LYS A N 1
ATOM 653 C CA . LYS A 1 78 ? -7.034 6.974 10.816 1.00 94.88 78 LYS A CA 1
ATOM 654 C C . LYS A 1 78 ? -7.681 8.063 9.939 1.00 94.88 78 LYS A C 1
ATOM 656 O O . LYS A 1 78 ? -7.001 8.951 9.432 1.00 94.88 78 LYS A O 1
ATOM 661 N N . GLY A 1 79 ? -8.989 8.012 9.688 1.00 94.94 79 GLY A N 1
ATOM 662 C CA . GLY A 1 79 ? -9.697 9.014 8.886 1.00 94.94 79 GLY A CA 1
ATOM 663 C C . GLY A 1 79 ? -9.390 8.951 7.386 1.00 94.94 79 GLY A C 1
ATOM 664 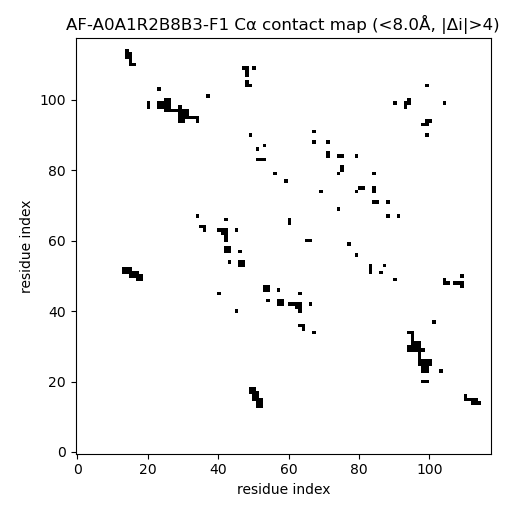O O . GLY A 1 79 ? -9.496 9.959 6.695 1.00 94.94 79 GLY A O 1
ATOM 665 N N . ILE A 1 80 ? -8.979 7.792 6.860 1.00 94.75 80 ILE A N 1
ATOM 666 C CA . ILE A 1 80 ? -8.695 7.635 5.426 1.00 94.75 80 ILE A CA 1
ATOM 667 C C . ILE A 1 80 ? -10.019 7.427 4.669 1.00 94.75 80 ILE A C 1
ATOM 669 O O . ILE A 1 80 ? -10.840 6.583 5.072 1.00 94.75 80 ILE A O 1
ATOM 673 N N . PRO A 1 81 ? -10.267 8.122 3.543 1.00 93.88 81 PRO A N 1
ATOM 674 C CA . PRO A 1 81 ? -11.535 7.983 2.847 1.00 93.88 81 PRO A CA 1
ATOM 675 C C . PRO A 1 81 ? -11.733 6.562 2.282 1.00 93.88 81 PRO A C 1
ATOM 677 O O . PRO A 1 81 ? -10.773 5.840 1.988 1.00 93.88 81 PRO A O 1
ATOM 680 N N . PRO A 1 82 ? -12.987 6.090 2.130 1.00 93.94 82 PRO A N 1
ATOM 681 C CA . PRO A 1 82 ? -13.272 4.704 1.743 1.00 93.94 82 PRO A CA 1
ATOM 682 C C . PRO A 1 82 ? -12.619 4.254 0.429 1.00 93.94 82 PRO A C 1
ATOM 684 O O . PRO A 1 82 ? -12.339 3.067 0.257 1.00 93.94 82 PRO A O 1
ATOM 687 N N . ARG A 1 83 ? -12.411 5.180 -0.511 1.00 91.69 83 ARG A N 1
ATOM 688 C CA . ARG A 1 83 ? -11.875 4.900 -1.846 1.00 91.69 83 ARG A CA 1
ATOM 689 C C . ARG A 1 83 ? -10.377 4.577 -1.786 1.00 91.69 83 ARG A C 1
ATOM 691 O O . ARG A 1 83 ? -9.965 3.558 -2.337 1.00 91.69 83 ARG A O 1
ATOM 698 N N . GLN A 1 84 ? -9.611 5.380 -1.052 1.00 94.19 84 GLN A N 1
ATOM 699 C CA . GLN A 1 84 ? -8.183 5.207 -0.786 1.00 94.19 84 GLN A CA 1
ATOM 700 C C . GLN A 1 84 ? -7.944 3.938 0.028 1.00 94.19 84 GLN A C 1
ATOM 702 O O . GLN A 1 84 ? -7.118 3.119 -0.356 1.00 94.19 84 GLN A O 1
ATOM 707 N N . ARG A 1 85 ? -8.757 3.676 1.062 1.00 95.75 85 ARG A N 1
ATOM 708 C CA . ARG A 1 85 ? -8.668 2.427 1.844 1.00 95.75 85 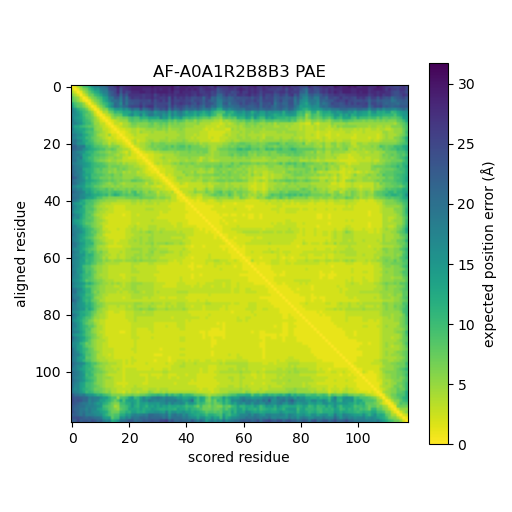ARG A CA 1
ATOM 709 C C . ARG A 1 85 ? -8.794 1.177 0.985 1.00 95.75 85 ARG A C 1
ATOM 711 O O . ARG A 1 85 ? -7.987 0.262 1.094 1.00 95.75 85 ARG A O 1
ATOM 718 N N . LYS A 1 86 ? -9.805 1.140 0.109 1.00 95.50 86 LYS A N 1
ATOM 719 C CA . LYS A 1 86 ? -9.994 0.025 -0.832 1.00 95.50 86 LYS A CA 1
ATOM 720 C C . LYS A 1 86 ? -8.817 -0.111 -1.794 1.00 95.50 86 LYS A C 1
ATOM 722 O O . LYS A 1 86 ? -8.489 -1.223 -2.188 1.00 95.50 86 LYS A O 1
ATOM 727 N N . TYR A 1 87 ? -8.222 1.006 -2.203 1.00 95.56 87 TYR A N 1
ATOM 728 C CA . TYR A 1 87 ? -7.095 1.001 -3.122 1.00 95.56 87 TYR A CA 1
ATOM 729 C C . TYR A 1 87 ? -5.816 0.483 -2.457 1.00 95.56 87 TYR A C 1
ATOM 731 O O . TYR A 1 87 ? -5.225 -0.444 -3.001 1.00 95.56 87 TYR A O 1
ATOM 739 N N . ILE A 1 88 ? -5.467 0.985 -1.268 1.00 95.88 88 ILE A N 1
ATOM 740 C CA . ILE A 1 88 ? -4.323 0.519 -0.469 1.00 95.88 88 ILE A CA 1
ATOM 741 C C . ILE A 1 88 ? -4.428 -0.991 -0.243 1.00 95.88 88 ILE A C 1
ATOM 743 O O . ILE A 1 88 ? -3.549 -1.729 -0.675 1.00 95.88 88 ILE A O 1
ATOM 747 N N . LEU A 1 89 ? -5.556 -1.464 0.302 1.00 96.56 89 LEU A N 1
ATOM 748 C CA . LEU A 1 89 ? -5.773 -2.892 0.570 1.00 96.56 89 LEU A CA 1
ATOM 749 C C . LEU A 1 89 ? -5.703 -3.762 -0.691 1.00 96.56 89 LEU A C 1
ATOM 751 O O . LEU A 1 89 ? -5.277 -4.909 -0.649 1.00 96.56 89 LEU A O 1
ATOM 755 N N . ARG A 1 90 ? -6.124 -3.238 -1.845 1.00 95.88 90 ARG A N 1
ATOM 756 C CA . ARG A 1 90 ? -6.006 -3.978 -3.104 1.00 95.88 90 ARG A CA 1
ATOM 757 C C . ARG A 1 90 ? -4.547 -4.119 -3.536 1.00 95.88 90 ARG A C 1
ATOM 759 O O . ARG A 1 90 ? -4.174 -5.159 -4.064 1.00 95.88 90 ARG A O 1
ATOM 766 N N . ILE A 1 91 ? -3.745 -3.071 -3.362 1.00 95.19 91 ILE A N 1
ATOM 767 C CA . ILE A 1 91 ? -2.332 -3.094 -3.743 1.00 95.19 91 ILE A CA 1
ATOM 768 C C . ILE A 1 91 ? -1.520 -3.978 -2.794 1.00 95.19 91 ILE A C 1
ATOM 770 O O . ILE A 1 91 ? -0.674 -4.731 -3.271 1.00 95.19 91 ILE A O 1
ATOM 774 N N . THR A 1 92 ? -1.811 -3.964 -1.490 1.00 95.38 92 THR A N 1
ATOM 775 C CA . THR A 1 92 ? -1.174 -4.889 -0.542 1.00 95.38 92 THR A CA 1
ATOM 776 C C . THR A 1 92 ? -1.469 -6.341 -0.913 1.00 95.38 92 THR A C 1
ATOM 778 O O . THR A 1 92 ? -0.547 -7.145 -0.999 1.00 95.38 92 THR A O 1
ATOM 781 N N . GLU A 1 93 ? -2.712 -6.668 -1.272 1.00 95.50 93 GLU A N 1
ATOM 782 C CA . GLU A 1 93 ? -3.066 -8.000 -1.780 1.00 95.50 93 GLU A CA 1
ATOM 783 C C . GLU A 1 93 ? -2.348 -8.361 -3.090 1.00 95.50 93 GLU A C 1
ATOM 785 O O . GLU A 1 93 ? -1.955 -9.509 -3.279 1.00 95.50 93 GLU A O 1
ATOM 790 N N . TYR A 1 94 ? -2.123 -7.404 -3.994 1.00 95.25 94 TYR A N 1
ATOM 791 C CA . TYR A 1 94 ? -1.330 -7.657 -5.202 1.00 95.25 94 TYR A CA 1
ATOM 792 C C . TYR A 1 94 ? 0.136 -7.954 -4.902 1.00 95.25 94 TYR A C 1
ATOM 794 O O . TYR A 1 94 ? 0.699 -8.838 -5.545 1.00 95.25 94 TYR A O 1
ATOM 802 N N . LEU A 1 95 ? 0.726 -7.279 -3.915 1.00 94.62 95 LEU A N 1
ATOM 803 C CA . LEU A 1 95 ? 2.074 -7.590 -3.439 1.00 94.62 95 LEU A CA 1
ATOM 804 C C . LEU A 1 95 ? 2.111 -8.984 -2.795 1.00 94.62 95 LEU A C 1
ATOM 806 O O . LEU A 1 95 ? 2.964 -9.794 -3.144 1.00 94.62 95 LEU A O 1
ATOM 810 N N . ARG A 1 96 ? 1.132 -9.321 -1.942 1.00 95.06 96 ARG A N 1
ATOM 811 C CA . ARG A 1 96 ? 1.012 -10.657 -1.321 1.00 95.06 96 ARG A CA 1
ATOM 812 C C . ARG A 1 96 ? 0.883 -11.775 -2.352 1.00 95.06 96 ARG A C 1
ATOM 814 O O . ARG A 1 96 ? 1.496 -12.827 -2.206 1.00 95.06 96 ARG A O 1
ATOM 821 N N . ARG A 1 97 ? 0.102 -11.546 -3.408 1.00 94.00 97 ARG A N 1
ATOM 822 C CA . ARG A 1 97 ? -0.110 -12.498 -4.511 1.00 94.00 97 ARG A CA 1
ATOM 823 C C . ARG A 1 97 ? 1.024 -12.507 -5.536 1.00 94.00 97 ARG A C 1
ATOM 825 O O . ARG A 1 97 ? 0.932 -13.258 -6.500 1.00 94.00 97 ARG A O 1
ATOM 832 N N . GLY A 1 98 ? 2.050 -11.669 -5.376 1.00 93.38 98 GLY A N 1
ATOM 833 C CA . GLY A 1 98 ? 3.142 -11.543 -6.341 1.00 93.38 98 GLY A CA 1
ATOM 834 C C . GLY A 1 98 ? 2.710 -10.991 -7.704 1.00 93.38 98 GLY A C 1
ATOM 835 O O . GLY A 1 98 ? 3.453 -11.114 -8.665 1.00 93.38 98 GLY A O 1
ATOM 836 N N . VAL A 1 99 ? 1.519 -10.393 -7.819 1.00 93.44 99 VAL A N 1
ATOM 837 C CA . VAL A 1 99 ? 1.060 -9.714 -9.049 1.00 93.44 99 VAL A CA 1
ATOM 838 C C . VAL A 1 99 ? 1.822 -8.402 -9.253 1.00 93.44 99 VAL A C 1
ATOM 840 O O . VAL A 1 99 ? 1.982 -7.929 -10.375 1.00 93.44 99 VAL A O 1
ATOM 843 N N . LEU A 1 100 ? 2.269 -7.802 -8.152 1.00 92.56 100 LEU A N 1
ATOM 844 C CA . LEU A 1 100 ? 3.068 -6.589 -8.122 1.00 92.56 100 LEU A CA 1
ATOM 845 C C . LEU A 1 100 ? 4.317 -6.837 -7.279 1.00 92.56 100 LEU A C 1
ATOM 847 O O . LEU A 1 100 ? 4.227 -7.518 -6.261 1.00 92.56 100 LEU A O 1
ATOM 851 N N . ASN A 1 101 ? 5.437 -6.223 -7.669 1.00 91.75 101 ASN A N 1
ATOM 852 C CA . ASN A 1 101 ? 6.716 -6.307 -6.960 1.00 91.75 101 ASN A CA 1
ATOM 853 C C . ASN A 1 101 ? 7.260 -4.919 -6.635 1.00 91.75 101 ASN A C 1
ATOM 855 O O . ASN A 1 101 ? 6.963 -3.946 -7.334 1.00 91.75 101 ASN A O 1
ATOM 859 N N . PHE A 1 102 ? 8.115 -4.832 -5.618 1.00 90.75 102 PHE A N 1
ATOM 860 C CA . PHE A 1 102 ? 8.761 -3.573 -5.254 1.00 90.75 102 PHE A CA 1
ATOM 861 C C . PHE A 1 102 ? 9.668 -3.026 -6.361 1.00 90.75 102 PHE A C 1
ATOM 863 O O . PHE A 1 102 ? 9.626 -1.830 -6.621 1.00 90.75 102 PHE A O 1
ATOM 870 N N . ASP A 1 103 ? 10.372 -3.879 -7.107 1.00 90.50 103 ASP A N 1
ATOM 871 C CA . ASP A 1 103 ? 11.196 -3.440 -8.246 1.00 90.50 103 ASP A CA 1
ATOM 872 C C . ASP A 1 103 ? 10.365 -2.720 -9.319 1.00 90.50 103 ASP A C 1
ATOM 874 O O . ASP A 1 103 ? 10.822 -1.788 -9.981 1.00 90.50 103 ASP A O 1
ATOM 878 N N . MET A 1 104 ? 9.109 -3.140 -9.495 1.00 88.75 104 MET A N 1
ATOM 879 C CA . MET A 1 104 ? 8.178 -2.518 -10.438 1.00 88.75 104 MET A CA 1
ATOM 880 C C . MET A 1 104 ? 7.652 -1.187 -9.914 1.00 88.75 104 MET A C 1
ATOM 882 O O . MET A 1 104 ? 7.486 -0.244 -10.689 1.00 88.75 104 MET A O 1
ATOM 886 N N . LEU A 1 105 ? 7.400 -1.109 -8.605 1.00 90.38 105 LEU A N 1
ATOM 887 C CA . LEU A 1 105 ? 7.057 0.143 -7.941 1.00 90.38 105 LEU A CA 1
ATOM 888 C C . LEU A 1 105 ? 8.211 1.141 -8.038 1.00 90.38 105 LEU A C 1
ATOM 890 O O . LEU A 1 105 ? 7.971 2.306 -8.339 1.00 90.38 105 LEU A O 1
ATOM 894 N N . GLU A 1 106 ? 9.453 0.697 -7.859 1.00 90.62 106 GLU A N 1
ATOM 895 C CA . GLU A 1 106 ? 10.626 1.567 -7.917 1.00 90.62 106 GLU A CA 1
ATOM 896 C C . GLU A 1 106 ? 10.802 2.178 -9.311 1.00 90.62 106 GLU A C 1
ATOM 898 O O . GLU A 1 106 ? 10.940 3.398 -9.433 1.00 90.62 106 GLU A O 1
ATOM 903 N N . LYS A 1 107 ? 10.662 1.359 -10.365 1.00 89.00 107 LYS A N 1
ATOM 904 C CA . LYS A 1 107 ? 10.708 1.792 -11.775 1.00 89.00 107 LYS A CA 1
ATOM 905 C C . LYS A 1 107 ? 9.617 2.792 -12.150 1.00 89.00 107 LYS A C 1
ATOM 907 O O . LYS A 1 107 ? 9.745 3.494 -13.151 1.00 89.00 107 LYS A O 1
ATOM 912 N N . ARG A 1 108 ? 8.524 2.857 -11.388 1.00 86.62 108 ARG A N 1
ATOM 913 C CA . ARG A 1 108 ? 7.425 3.770 -11.686 1.00 86.62 108 ARG A CA 1
ATOM 914 C C . ARG A 1 108 ? 7.858 5.213 -11.430 1.00 86.62 108 ARG A C 1
ATOM 916 O O . ARG A 1 108 ? 8.159 5.599 -10.298 1.00 86.62 108 ARG A O 1
ATOM 923 N N . THR A 1 109 ? 7.828 6.035 -12.468 1.00 80.06 109 THR A N 1
ATOM 924 C CA . THR A 1 109 ? 7.913 7.488 -12.328 1.00 80.06 109 THR A CA 1
ATOM 925 C C . THR A 1 109 ? 6.626 8.006 -11.688 1.00 80.06 109 THR A C 1
ATOM 927 O O . THR A 1 109 ? 5.520 7.594 -12.054 1.00 80.06 109 THR A O 1
ATOM 930 N N . ALA A 1 110 ? 6.760 8.857 -10.667 1.00 65.25 110 ALA A N 1
ATOM 931 C CA . ALA A 1 110 ? 5.610 9.531 -10.080 1.00 65.25 110 ALA A CA 1
ATOM 932 C C . ALA A 1 110 ? 5.021 10.439 -11.165 1.00 65.25 110 ALA A C 1
ATOM 934 O O . ALA A 1 110 ? 5.697 11.339 -11.651 1.00 65.25 110 ALA A O 1
ATOM 935 N N . ALA A 1 111 ? 3.804 10.142 -11.611 1.00 63.91 111 ALA A N 1
ATOM 936 C CA . ALA A 1 111 ? 3.125 11.011 -12.558 1.00 63.91 111 ALA A CA 1
ATOM 937 C C . ALA A 1 111 ? 2.603 12.234 -11.789 1.00 63.91 111 ALA A C 1
ATOM 939 O O . ALA A 1 111 ? 2.001 12.030 -10.728 1.00 63.91 111 ALA A O 1
ATOM 940 N N . PRO A 1 112 ? 2.823 13.457 -12.297 1.00 65.31 112 PRO A N 1
ATOM 941 C CA . PRO A 1 112 ? 2.417 14.675 -11.609 1.00 65.31 112 PRO A CA 1
ATOM 942 C C . PRO A 1 112 ? 0.901 14.712 -11.399 1.00 65.31 112 PRO A C 1
ATOM 944 O O . PRO A 1 112 ? 0.122 14.091 -12.141 1.00 65.31 112 PRO A O 1
ATOM 947 N N . ARG A 1 113 ? 0.471 15.422 -10.353 1.00 70.19 113 ARG A N 1
ATOM 948 C CA . ARG A 1 113 ? -0.950 15.690 -10.128 1.00 70.19 113 ARG A CA 1
ATOM 949 C C . ARG A 1 113 ? -1.444 16.573 -11.264 1.00 70.19 113 ARG A C 1
ATOM 951 O O . ARG A 1 113 ? -0.821 17.570 -11.590 1.00 70.19 113 ARG A O 1
ATOM 958 N N . LYS A 1 114 ? -2.619 16.260 -11.814 1.00 64.19 114 LYS A N 1
ATOM 959 C CA . LYS A 1 114 ? -3.238 17.061 -12.890 1.00 64.19 114 LYS A CA 1
ATOM 960 C C . LYS A 1 114 ? -3.506 18.526 -12.521 1.00 64.19 114 LYS A C 1
ATOM 962 O O . LYS A 1 114 ? -3.858 19.306 -13.398 1.00 64.19 114 LYS A O 1
ATOM 967 N N . ASP A 1 115 ? -3.417 18.854 -11.238 1.00 64.88 115 ASP A N 1
ATOM 968 C CA . ASP A 1 115 ? -3.683 20.183 -10.705 1.00 64.88 115 ASP A CA 1
ATOM 969 C C . ASP A 1 115 ? -2.430 21.084 -10.721 1.00 64.88 115 ASP A C 1
ATOM 971 O O . ASP A 1 115 ? -2.579 22.288 -10.567 1.00 64.88 115 ASP A O 1
ATOM 975 N N . GLU A 1 116 ? -1.222 20.531 -10.909 1.00 59.06 116 GLU A N 1
ATOM 976 C CA . GLU A 1 116 ? 0.054 21.278 -10.865 1.00 59.06 116 GLU A CA 1
ATOM 977 C C . GLU A 1 116 ? 0.431 21.934 -12.209 1.00 59.06 116 GLU A C 1
ATOM 979 O O . GLU A 1 116 ? 1.293 22.804 -12.244 1.00 59.06 116 GLU A O 1
ATOM 984 N N . ASP A 1 117 ? -0.244 21.566 -13.304 1.00 56.06 117 ASP A N 1
ATOM 985 C CA . ASP A 1 117 ? 0.011 22.078 -14.662 1.00 56.06 117 ASP A CA 1
ATOM 986 C C . ASP A 1 117 ? -0.899 23.273 -15.046 1.00 56.06 117 ASP A C 1
ATOM 988 O O . ASP A 1 117 ? -1.142 23.514 -16.233 1.00 56.06 117 ASP A O 1
ATOM 992 N N . LYS A 1 118 ? -1.475 23.986 -14.067 1.00 47.84 118 LYS A N 1
ATOM 993 C CA . LYS A 1 118 ? -2.439 25.079 -14.285 1.00 47.84 118 LYS A CA 1
ATOM 994 C C . LYS A 1 118 ? -2.028 26.402 -13.663 1.00 47.84 118 LYS A C 1
ATOM 996 O O . LYS A 1 118 ? -1.584 26.389 -12.498 1.00 47.84 118 LYS A O 1
#

Foldseek 3Di:
DPPPPPPPPPPDFQLFDADDLPVDDFDPDFQALVDDDDPPDQLLLQCLLRGSPRNVLSVLDPGPVCLLVDDLVNCVVSVNDNVVSVSSPVVSVCNRRRSDDVVNSVPDDRDDGPVVVD

Sequence (118 aa):
MLSRFPLRFIRDKFKEPRIRTFLYTPLSKPPGLNLKAQEGWTPQKYLKKIGGDTEEFAEKFESVQEIFDSKRWELKGKGIPPRQRKYILRITEYLRRGVLNFDMLEKRTAAPRKDEDK

pLDDT: mean 86.4, std 12.99, r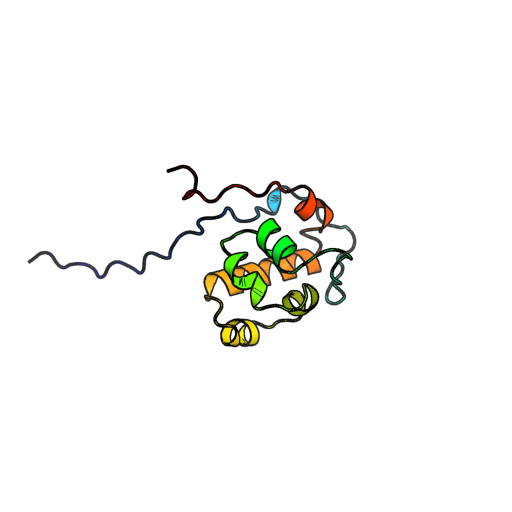ange [47.53, 96.69]